Protein AF-A0A9D4L9Q3-F1 (afdb_monomer_lite)

Sequence (129 aa):
MHKGRPLVKPMVIVTTSGYYISVIGPYLANSKNNDASILHHIIKNNIEEIKNWVKENDIFVVDRGFRDATSLLEELGIHAQMPSFLPRGSKQIPTDLANSSRLVTKVCLLYLHNTPSDYTLKHEQHNVE

Secondary structure (DSSP, 8-state):
---SS--EEEEEEE-TTS-EEEEEEEEE-STTS-HHHHHHHHHHTTGGGGGGT--TT-EEE--GGGGGGHHHHHHTT-EEE-PPPPPTT-SS--HHHHHHHHHHHHH---------S------------

Foldseek 3Di:
DPPDFFWWWWWWDADLVGDTPDTDDGDGPDPCDFPQNVVCVCVVVCPVVVLVVDDAAAEDLDEPSNVVNQVVCVVSNYHYDYQDDAPPPDPDDPPVSNVSNVVSVVSPPRPGDRDGPPPPPPDDDDDDD

Organism: Dreissena polymorpha (NCBI:txid45954)

Radius of gyration: 18.13 Å; chains: 1; bounding box: 58×54×36 Å

pLDDT: mean 79.12, std 19.19, range [33.78, 94.94]

Structure (mmCIF, N/CA/C/O backbone):
data_AF-A0A9D4L9Q3-F1
#
_entry.id   AF-A0A9D4L9Q3-F1
#
loop_
_atom_site.group_PDB
_atom_site.id
_atom_site.type_symbol
_atom_site.label_atom_id
_atom_site.label_alt_id
_atom_site.label_comp_id
_atom_site.label_asym_id
_atom_site.label_entity_id
_atom_site.label_seq_id
_atom_site.pdbx_PDB_ins_code
_atom_site.Cartn_x
_atom_site.Cartn_y
_atom_site.Cartn_z
_atom_site.occupancy
_atom_site.B_iso_or_equiv
_atom_site.auth_seq_id
_atom_site.auth_comp_id
_atom_site.auth_asym_id
_atom_site.auth_atom_id
_atom_site.pdbx_PDB_model_num
ATOM 1 N N . MET A 1 1 ? 2.565 14.291 -24.866 1.00 45.44 1 MET A N 1
ATOM 2 C CA . MET A 1 1 ? 3.356 14.757 -23.704 1.00 45.44 1 MET A CA 1
ATOM 3 C C . MET A 1 1 ? 2.606 15.916 -23.050 1.00 45.44 1 MET A C 1
ATOM 5 O O . MET A 1 1 ? 2.636 17.013 -23.589 1.00 45.44 1 MET A O 1
ATOM 9 N N . HIS A 1 2 ? 1.885 15.683 -21.947 1.00 49.94 2 HIS A N 1
ATOM 10 C CA . HIS A 1 2 ? 1.258 16.751 -21.150 1.00 49.94 2 HIS A CA 1
ATOM 11 C C . HIS A 1 2 ? 2.344 17.505 -20.368 1.00 49.94 2 HIS A C 1
ATOM 13 O O . HIS A 1 2 ? 2.616 17.207 -19.210 1.00 49.94 2 HIS A O 1
ATOM 19 N N . LYS A 1 3 ? 3.032 18.439 -21.026 1.00 42.78 3 LYS A N 1
ATOM 20 C CA . LYS A 1 3 ? 4.014 19.317 -20.382 1.00 42.78 3 LYS A CA 1
ATOM 21 C C . LYS A 1 3 ? 3.268 20.558 -19.875 1.00 42.78 3 LYS A C 1
ATOM 23 O O . LYS A 1 3 ? 2.639 21.235 -20.679 1.00 42.78 3 LYS A O 1
ATOM 28 N N . GLY A 1 4 ? 3.317 20.834 -18.569 1.00 56.53 4 GLY A N 1
ATOM 29 C CA . GLY A 1 4 ? 2.813 22.091 -17.984 1.00 56.53 4 GLY A CA 1
ATOM 30 C C . GLY A 1 4 ? 1.603 21.999 -17.047 1.00 56.53 4 GLY A C 1
ATOM 31 O O . GLY A 1 4 ? 1.183 23.030 -16.537 1.00 56.53 4 GLY A O 1
ATOM 32 N N . ARG A 1 5 ? 1.055 20.808 -16.773 1.00 61.78 5 ARG A N 1
ATOM 33 C CA . ARG A 1 5 ? 0.017 20.619 -15.742 1.00 61.78 5 ARG A CA 1
ATOM 34 C C . ARG A 1 5 ? 0.574 19.769 -14.596 1.00 61.78 5 ARG A C 1
ATOM 36 O O . ARG A 1 5 ? 1.197 18.746 -14.895 1.00 61.78 5 ARG A O 1
ATOM 43 N N . PRO A 1 6 ? 0.383 20.149 -13.318 1.00 64.75 6 PRO A N 1
ATOM 44 C CA . PRO A 1 6 ? 0.691 19.264 -12.202 1.00 64.75 6 PRO A CA 1
ATOM 45 C C . PRO A 1 6 ? -0.129 17.980 -12.347 1.00 64.75 6 PRO A C 1
ATOM 47 O O . PRO A 1 6 ? -1.357 18.011 -12.337 1.00 64.75 6 PRO A O 1
ATOM 50 N N . LEU A 1 7 ? 0.551 16.852 -12.539 1.00 81.44 7 LEU A N 1
ATOM 51 C CA . LEU A 1 7 ? -0.100 15.549 -12.513 1.00 81.44 7 LEU A CA 1
ATOM 52 C C . LEU A 1 7 ? -0.499 15.244 -11.068 1.00 81.44 7 LEU A C 1
ATOM 54 O O . LEU A 1 7 ? 0.247 15.556 -10.138 1.00 81.44 7 LEU A O 1
ATOM 58 N N . VAL A 1 8 ? -1.671 14.646 -10.885 1.00 86.94 8 VAL A N 1
ATOM 59 C CA . VAL A 1 8 ? -2.179 14.232 -9.577 1.00 86.94 8 VAL A CA 1
ATOM 60 C C . VAL A 1 8 ? -2.390 12.725 -9.542 1.00 86.94 8 VAL A C 1
ATOM 62 O O . VAL A 1 8 ? -2.731 12.114 -10.552 1.00 86.94 8 VAL A O 1
ATOM 65 N N . LYS A 1 9 ? -2.175 12.134 -8.368 1.00 86.94 9 LYS A N 1
ATOM 66 C CA . LYS A 1 9 ? -2.345 10.714 -8.081 1.00 86.94 9 LYS A CA 1
ATOM 67 C C . LYS A 1 9 ? -3.449 10.542 -7.036 1.00 86.94 9 LYS A C 1
ATOM 69 O O . LYS A 1 9 ? -3.227 10.902 -5.876 1.00 86.94 9 LYS A O 1
ATOM 74 N N . PRO A 1 10 ? -4.625 10.025 -7.411 1.00 90.38 10 PRO A N 1
ATOM 75 C CA . PRO A 1 10 ? -5.532 9.427 -6.444 1.00 90.38 10 PRO A CA 1
ATOM 76 C C . PRO A 1 10 ? -5.014 8.036 -6.049 1.00 90.38 10 PRO A C 1
ATOM 78 O O . PRO A 1 10 ? -4.527 7.291 -6.898 1.00 90.38 10 PRO A O 1
ATOM 81 N N . MET A 1 11 ? -5.131 7.685 -4.772 1.00 90.56 11 MET A N 1
ATOM 82 C CA . MET A 1 11 ? -4.884 6.334 -4.271 1.00 90.56 11 MET A CA 1
ATOM 83 C C . MET A 1 11 ? -6.214 5.646 -4.038 1.00 90.56 11 MET A C 1
ATOM 85 O O . MET A 1 11 ? -7.013 6.100 -3.228 1.00 90.56 11 MET A O 1
ATOM 89 N N . VAL A 1 12 ? -6.459 4.563 -4.764 1.00 90.62 12 VAL A N 1
ATOM 90 C CA . VAL A 1 12 ? -7.747 3.873 -4.747 1.00 90.62 12 VAL A CA 1
ATOM 91 C C . VAL A 1 12 ? -7.620 2.587 -3.942 1.00 90.62 12 VAL A C 1
ATOM 93 O O . VAL A 1 12 ? -6.817 1.724 -4.278 1.00 90.62 12 VAL A O 1
ATOM 96 N N . ILE A 1 13 ? -8.425 2.439 -2.898 1.00 88.88 13 ILE A N 1
ATOM 97 C CA . ILE A 1 13 ? -8.495 1.215 -2.102 1.00 88.88 13 ILE A CA 1
ATOM 98 C C . ILE A 1 13 ? -9.704 0.417 -2.577 1.00 88.88 13 ILE A C 1
ATOM 100 O O . ILE A 1 13 ? -10.826 0.928 -2.625 1.00 88.88 13 ILE A O 1
ATOM 104 N N . VAL A 1 14 ? -9.467 -0.840 -2.934 1.00 87.56 14 VAL A N 1
ATOM 105 C CA . VAL A 1 14 ? -10.466 -1.747 -3.504 1.00 87.56 14 VAL A CA 1
ATOM 106 C C . VAL A 1 14 ? -10.426 -3.095 -2.801 1.00 87.56 14 VAL A C 1
ATOM 108 O O . VAL A 1 14 ? -9.367 -3.550 -2.369 1.00 87.56 14 VAL A O 1
ATOM 111 N N . THR A 1 15 ? -11.575 -3.757 -2.704 1.00 86.12 15 THR A N 1
ATOM 112 C CA . THR A 1 15 ? -11.644 -5.147 -2.247 1.00 86.12 15 THR A CA 1
ATOM 113 C C . THR A 1 15 ? -11.223 -6.109 -3.358 1.00 86.12 15 THR A C 1
ATOM 115 O O . THR A 1 15 ? -11.294 -5.799 -4.548 1.00 86.12 15 THR A O 1
ATOM 118 N N . THR A 1 16 ? -10.878 -7.342 -2.986 1.00 83.19 16 THR A N 1
ATOM 119 C CA . THR A 1 16 ? -10.611 -8.436 -3.940 1.00 83.19 16 THR A CA 1
ATOM 120 C C . THR A 1 16 ? -11.841 -8.847 -4.756 1.00 83.19 16 THR A C 1
ATOM 122 O O . THR A 1 16 ? -11.701 -9.489 -5.794 1.00 83.19 16 THR A O 1
ATOM 125 N N . SER A 1 17 ? -13.042 -8.457 -4.318 1.00 83.94 17 SER A N 1
ATOM 126 C CA . SER A 1 17 ? -14.297 -8.615 -5.058 1.00 83.94 17 SER A CA 1
ATOM 127 C C . SER A 1 17 ? -14.595 -7.459 -6.023 1.00 83.94 17 SER A C 1
ATOM 129 O O . SER A 1 17 ? -15.615 -7.498 -6.706 1.00 83.94 17 SER A O 1
ATOM 131 N N . GLY A 1 18 ? -13.715 -6.454 -6.107 1.00 81.31 18 GLY A N 1
ATOM 132 C CA . GLY A 1 18 ? -13.823 -5.345 -7.056 1.00 81.31 18 GLY A CA 1
ATOM 133 C C . GLY A 1 18 ? -14.673 -4.164 -6.583 1.00 81.31 18 GLY A C 1
ATOM 134 O O . GLY A 1 18 ? -15.020 -3.315 -7.400 1.00 81.31 18 GLY A O 1
ATOM 135 N N . TYR A 1 19 ? -15.007 -4.081 -5.291 1.00 84.81 19 TYR A N 1
ATOM 136 C CA . TYR A 1 19 ? -15.702 -2.916 -4.737 1.00 84.81 19 TYR A CA 1
ATOM 137 C C . TYR A 1 19 ? -14.704 -1.831 -4.343 1.00 84.81 19 TYR A C 1
ATOM 139 O O . TYR A 1 19 ? -13.692 -2.108 -3.700 1.00 84.81 19 TYR A O 1
ATOM 147 N N . TYR A 1 20 ? -15.018 -0.586 -4.695 1.00 87.62 20 TYR A N 1
ATOM 148 C CA . TYR A 1 20 ? -14.277 0.583 -4.236 1.00 87.62 20 TYR A CA 1
ATOM 149 C C . TYR A 1 20 ? -14.609 0.854 -2.769 1.00 87.62 20 TYR A C 1
ATOM 151 O O . TYR A 1 20 ? -15.776 1.029 -2.425 1.00 87.62 20 TYR A O 1
ATOM 159 N N . ILE A 1 21 ? -13.586 0.884 -1.919 1.00 87.75 21 ILE A N 1
ATOM 160 C CA . ILE A 1 21 ? -13.724 1.232 -0.502 1.00 87.75 21 ILE A CA 1
ATOM 161 C C . ILE A 1 21 ? -13.512 2.732 -0.325 1.00 87.75 21 ILE A C 1
ATOM 163 O O . ILE A 1 21 ? -14.314 3.400 0.317 1.00 87.75 21 ILE A O 1
ATOM 167 N N . SER A 1 22 ? -12.427 3.259 -0.897 1.00 89.88 22 SER A N 1
ATOM 168 C CA . SER A 1 22 ? -12.032 4.653 -0.712 1.00 89.88 22 SER A CA 1
ATOM 169 C C . SER A 1 22 ? -11.139 5.151 -1.849 1.00 89.88 22 SER A C 1
ATOM 171 O O . SER A 1 22 ? -10.479 4.370 -2.543 1.00 89.88 22 SER A O 1
ATOM 173 N N . VAL A 1 23 ? -11.125 6.472 -2.034 1.00 91.50 23 VAL A N 1
ATOM 174 C CA . VAL A 1 23 ? -10.207 7.191 -2.915 1.00 91.50 23 VAL A CA 1
ATOM 175 C C . VAL A 1 23 ? -9.536 8.300 -2.109 1.00 91.50 23 VAL A C 1
ATOM 177 O O . VAL A 1 23 ? -10.145 9.327 -1.826 1.00 91.50 23 VAL A O 1
ATOM 180 N N . ILE A 1 24 ? -8.259 8.115 -1.787 1.00 91.12 24 ILE A N 1
ATOM 181 C CA . ILE A 1 24 ? -7.473 9.026 -0.955 1.00 91.12 24 ILE A CA 1
ATOM 182 C C . ILE A 1 24 ? -6.591 9.915 -1.838 1.00 91.12 24 ILE A C 1
ATOM 184 O O . ILE A 1 24 ? -5.865 9.437 -2.712 1.00 91.12 24 ILE A O 1
ATOM 188 N N . GLY A 1 25 ? -6.595 11.223 -1.583 1.00 88.50 25 GLY A N 1
ATOM 189 C CA . GLY A 1 25 ? -5.795 12.211 -2.311 1.00 88.50 25 GLY A CA 1
ATOM 190 C C . GLY A 1 25 ? -6.609 13.462 -2.661 1.00 88.50 25 GLY A C 1
ATOM 191 O O . GLY A 1 25 ? -7.598 13.736 -1.986 1.00 88.50 25 GLY A O 1
ATOM 192 N N . PRO A 1 26 ? -6.224 14.228 -3.703 1.00 89.88 26 PRO A N 1
ATOM 193 C CA . PRO A 1 26 ? -5.147 13.966 -4.666 1.00 89.88 26 PRO A CA 1
ATOM 194 C C . PRO A 1 26 ? -3.739 14.299 -4.144 1.00 89.88 26 PRO A C 1
ATOM 196 O O . PRO A 1 26 ? -3.515 15.339 -3.530 1.00 89.88 26 PRO A O 1
ATOM 199 N N . TYR A 1 27 ? -2.755 13.463 -4.484 1.00 90.00 27 TYR A N 1
ATOM 200 C CA . TYR A 1 27 ? -1.335 13.750 -4.252 1.00 90.00 27 TYR A CA 1
ATOM 201 C C . TYR A 1 27 ? -0.688 14.329 -5.510 1.00 90.00 27 TYR A C 1
ATOM 203 O O . TYR A 1 27 ? -0.891 13.815 -6.605 1.00 90.00 27 TYR A O 1
ATOM 211 N N . LEU A 1 28 ? 0.146 15.361 -5.383 1.00 89.38 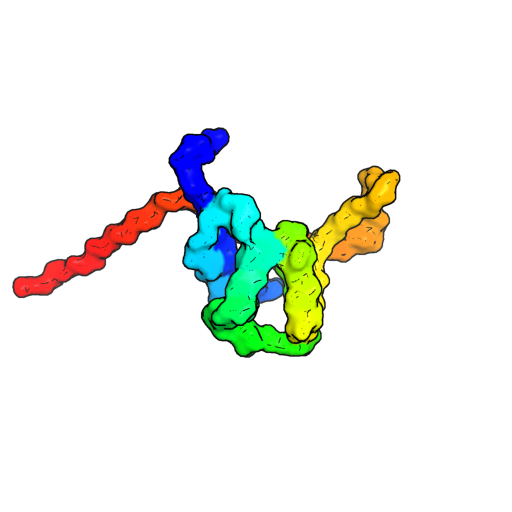28 LEU A N 1
ATOM 212 C CA . LEU A 1 28 ? 0.937 15.852 -6.519 1.00 89.38 28 LEU A CA 1
ATOM 213 C C . LEU A 1 28 ? 1.926 14.775 -6.976 1.00 89.38 28 LEU A C 1
ATOM 215 O O . LEU A 1 28 ? 2.691 14.282 -6.156 1.00 89.38 28 LEU A O 1
ATOM 219 N N . ALA A 1 29 ? 1.973 14.455 -8.266 1.00 85.56 29 ALA A N 1
ATOM 220 C CA . ALA A 1 29 ? 2.891 13.477 -8.842 1.00 85.56 29 ALA A CA 1
ATOM 221 C C . ALA A 1 29 ? 4.303 14.071 -8.998 1.00 85.56 29 ALA A C 1
ATOM 223 O O . ALA A 1 29 ? 4.732 14.461 -10.083 1.00 85.56 29 ALA A O 1
ATOM 224 N N . ASN A 1 30 ? 5.025 14.164 -7.885 1.00 85.88 30 ASN A N 1
ATOM 225 C CA . ASN A 1 30 ? 6.410 14.621 -7.829 1.00 85.88 30 ASN A CA 1
ATOM 226 C C . ASN A 1 30 ? 7.297 13.584 -7.115 1.00 85.88 30 ASN A C 1
ATOM 228 O O . ASN A 1 30 ? 6.807 12.573 -6.615 1.00 85.88 30 ASN A O 1
ATOM 232 N N . SER A 1 31 ? 8.608 13.828 -7.058 1.00 83.38 31 SER A N 1
ATOM 233 C CA . SER A 1 31 ? 9.571 12.897 -6.449 1.00 83.38 31 SER A CA 1
ATOM 234 C C . SER A 1 31 ? 9.362 12.660 -4.947 1.00 83.38 31 SER A C 1
ATOM 236 O O . SER A 1 31 ? 9.760 11.610 -4.450 1.00 83.38 31 SER A O 1
ATOM 238 N N . LYS A 1 32 ? 8.729 13.599 -4.227 1.00 86.56 32 LYS A N 1
ATOM 239 C CA . LYS A 1 32 ? 8.406 13.455 -2.795 1.00 86.56 32 LYS A CA 1
ATOM 240 C C . LYS A 1 32 ? 7.191 12.550 -2.561 1.00 86.56 32 LYS A C 1
ATOM 242 O O . LYS A 1 32 ? 7.099 11.914 -1.518 1.00 86.56 32 LYS A O 1
ATOM 247 N N . ASN A 1 33 ? 6.298 12.471 -3.542 1.00 89.38 33 ASN A N 1
ATOM 248 C CA . ASN A 1 33 ? 5.035 11.734 -3.514 1.00 89.38 33 ASN A CA 1
ATOM 249 C C . ASN A 1 33 ? 5.097 10.533 -4.477 1.00 89.38 33 ASN A C 1
ATOM 251 O O . ASN A 1 33 ? 4.321 10.402 -5.438 1.00 89.38 33 ASN A O 1
ATOM 255 N N . ASN A 1 34 ? 6.085 9.670 -4.250 1.00 91.25 34 ASN A N 1
ATOM 256 C CA . ASN A 1 34 ? 6.094 8.349 -4.862 1.00 91.25 34 ASN A CA 1
ATOM 257 C C . ASN A 1 34 ? 5.087 7.437 -4.139 1.00 91.25 34 ASN A C 1
ATOM 259 O O . ASN A 1 34 ? 4.521 7.804 -3.111 1.00 91.25 34 ASN A O 1
ATOM 263 N N . ASP A 1 35 ? 4.809 6.272 -4.708 1.00 91.31 35 ASP A N 1
ATOM 264 C CA . ASP A 1 35 ? 3.685 5.457 -4.244 1.00 91.31 35 ASP A CA 1
ATOM 265 C C . ASP A 1 35 ? 3.948 4.908 -2.827 1.00 91.31 35 ASP A C 1
ATOM 267 O O . ASP A 1 35 ? 3.076 4.983 -1.961 1.00 91.31 35 ASP A O 1
ATOM 271 N N . ALA A 1 36 ? 5.189 4.498 -2.539 1.00 93.19 36 ALA A N 1
ATOM 272 C CA . ALA A 1 36 ? 5.619 4.109 -1.198 1.00 93.19 36 ALA A CA 1
ATOM 273 C C . ALA A 1 36 ? 5.481 5.254 -0.176 1.00 93.19 36 ALA A C 1
ATOM 275 O O . ALA A 1 36 ? 4.901 5.055 0.891 1.00 93.19 36 ALA A O 1
ATOM 276 N N . SER A 1 37 ? 5.952 6.466 -0.489 1.00 94.31 37 SER A N 1
ATOM 277 C CA . SER A 1 37 ? 5.877 7.604 0.440 1.00 94.31 37 SER A CA 1
ATOM 278 C C . SER A 1 37 ? 4.438 8.041 0.714 1.00 94.31 37 SER A C 1
ATOM 280 O O . SER A 1 37 ? 4.113 8.426 1.839 1.00 94.31 37 SER A O 1
ATOM 282 N N . ILE A 1 38 ? 3.557 7.916 -0.281 1.00 94.38 38 ILE A N 1
ATOM 283 C CA . ILE A 1 38 ? 2.124 8.147 -0.110 1.00 94.38 38 ILE A CA 1
ATOM 284 C C . ILE A 1 38 ? 1.502 7.075 0.794 1.00 94.38 38 ILE A C 1
ATOM 286 O O . ILE A 1 38 ? 0.767 7.427 1.716 1.00 94.38 38 ILE A O 1
ATOM 290 N N . LEU A 1 39 ? 1.817 5.788 0.602 1.00 93.44 39 LEU A N 1
ATOM 291 C CA . LEU A 1 39 ? 1.313 4.725 1.481 1.00 93.44 39 LEU A CA 1
ATOM 292 C C . LEU A 1 39 ? 1.784 4.919 2.928 1.00 93.44 39 LEU A C 1
ATOM 294 O O . LEU A 1 39 ? 0.977 4.831 3.853 1.00 93.44 39 LEU A O 1
ATOM 298 N N . HIS A 1 40 ? 3.055 5.281 3.125 1.00 94.62 40 HIS A N 1
ATOM 299 C CA . HIS A 1 40 ? 3.581 5.660 4.438 1.00 94.62 40 HIS A CA 1
ATOM 300 C C . HIS A 1 40 ? 2.777 6.796 5.068 1.00 94.62 40 HIS A C 1
ATOM 302 O O . HIS A 1 40 ? 2.420 6.714 6.241 1.00 94.62 40 HIS A O 1
ATOM 308 N N . HIS A 1 41 ? 2.480 7.849 4.306 1.00 94.88 41 HIS A N 1
ATOM 309 C CA . HIS A 1 41 ? 1.677 8.970 4.782 1.00 94.88 41 HIS A CA 1
ATOM 310 C C . HIS A 1 41 ? 0.262 8.534 5.198 1.00 94.88 41 HIS A C 1
ATOM 312 O O . HIS A 1 41 ? -0.191 8.916 6.278 1.00 94.88 41 HIS A O 1
ATOM 318 N N . ILE A 1 42 ? -0.410 7.719 4.379 1.00 93.88 42 ILE A N 1
ATOM 319 C CA . ILE A 1 42 ? -1.768 7.217 4.638 1.00 93.88 42 ILE A CA 1
ATOM 320 C C . ILE A 1 42 ? -1.805 6.407 5.935 1.00 93.88 42 ILE A C 1
ATOM 322 O O . ILE A 1 42 ? -2.575 6.710 6.846 1.00 93.88 42 ILE A O 1
ATOM 326 N N . ILE A 1 43 ? -0.925 5.414 6.044 1.00 92.56 43 ILE A N 1
ATOM 327 C CA . ILE A 1 43 ? -0.884 4.493 7.176 1.00 92.56 43 ILE A CA 1
ATOM 328 C C . ILE A 1 43 ? -0.422 5.200 8.452 1.00 92.56 43 ILE A C 1
ATOM 330 O O . ILE A 1 43 ? -1.053 5.066 9.500 1.00 92.56 43 ILE A O 1
ATOM 334 N N . LYS A 1 44 ? 0.664 5.981 8.399 1.00 93.56 44 LYS A N 1
ATOM 335 C CA . LYS A 1 44 ? 1.236 6.623 9.592 1.00 93.56 44 LYS A CA 1
ATOM 336 C C . LYS A 1 44 ? 0.261 7.605 10.232 1.00 93.56 44 LYS A C 1
ATOM 338 O O . LYS A 1 44 ? 0.128 7.599 11.454 1.00 93.56 44 LYS A O 1
ATOM 343 N N . ASN A 1 45 ? -0.430 8.398 9.415 1.00 94.94 45 ASN A N 1
ATOM 344 C CA . ASN A 1 45 ? -1.408 9.376 9.891 1.00 94.94 45 ASN A CA 1
ATOM 345 C C . ASN A 1 45 ? -2.807 8.783 10.094 1.00 94.94 45 ASN A C 1
ATOM 347 O O . ASN A 1 45 ? -3.717 9.525 10.448 1.00 94.94 45 ASN A O 1
ATOM 351 N N . ASN A 1 46 ? -2.978 7.471 9.889 1.00 93.88 46 ASN A N 1
ATOM 352 C CA . ASN A 1 46 ? -4.264 6.785 9.994 1.00 93.88 46 ASN A CA 1
ATOM 353 C C . ASN A 1 46 ? -5.374 7.494 9.195 1.00 93.88 46 ASN A C 1
ATOM 355 O O . ASN A 1 46 ? -6.467 7.731 9.708 1.00 93.88 46 ASN A O 1
ATOM 359 N N . ILE A 1 47 ? -5.061 7.891 7.957 1.00 93.88 47 ILE A N 1
ATOM 360 C CA . ILE A 1 47 ? -6.004 8.602 7.087 1.00 93.88 47 ILE A CA 1
ATOM 361 C C . ILE A 1 47 ? -7.243 7.729 6.880 1.00 93.88 47 ILE A C 1
ATOM 363 O O . ILE A 1 47 ? -7.110 6.534 6.624 1.00 93.88 47 ILE A O 1
ATOM 367 N N . GLU A 1 48 ? -8.427 8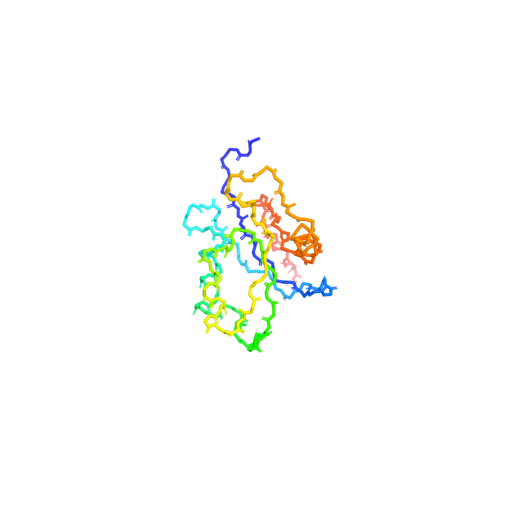.330 7.030 1.00 92.00 48 GLU A N 1
ATOM 368 C CA . GLU A 1 48 ? -9.730 7.640 6.988 1.00 92.00 48 GLU A CA 1
ATOM 369 C C . GLU A 1 48 ? -9.839 6.442 7.940 1.00 92.00 48 GLU A C 1
ATOM 371 O O . GLU A 1 48 ? -10.609 5.516 7.710 1.00 92.00 48 GLU A O 1
ATOM 376 N N . GLU A 1 49 ? -9.065 6.455 9.025 1.00 92.81 49 GLU A N 1
ATOM 377 C CA . GLU A 1 49 ? -9.041 5.369 10.000 1.00 92.81 49 GLU A CA 1
ATOM 378 C C . GLU A 1 49 ? -8.666 4.007 9.394 1.00 92.81 49 GLU A C 1
ATOM 380 O O . GLU A 1 49 ? -9.092 2.966 9.888 1.00 92.81 49 GLU A O 1
ATOM 385 N N . ILE A 1 50 ? -7.832 3.993 8.349 1.00 89.06 50 ILE A N 1
ATOM 386 C CA . ILE A 1 50 ? -7.439 2.775 7.623 1.00 89.06 50 ILE A CA 1
ATOM 387 C C . ILE A 1 50 ? -6.909 1.649 8.528 1.00 89.06 50 ILE A C 1
ATOM 389 O O . ILE A 1 50 ? -7.089 0.473 8.218 1.00 89.06 50 ILE A O 1
ATOM 393 N N . LYS A 1 51 ? -6.300 1.975 9.678 1.00 88.56 51 LYS A N 1
ATOM 394 C CA . LYS A 1 51 ? -5.842 0.970 10.653 1.00 88.56 51 LYS A CA 1
ATOM 395 C C . LYS A 1 51 ? -6.992 0.174 11.277 1.00 88.56 51 LYS A C 1
ATOM 397 O O . LYS A 1 51 ? -6.762 -0.941 11.721 1.00 88.56 51 LYS A O 1
ATOM 402 N N . ASN A 1 52 ? -8.208 0.719 11.294 1.00 89.75 52 ASN A N 1
ATOM 403 C CA . ASN A 1 52 ? -9.409 0.029 11.768 1.00 89.75 52 ASN A CA 1
ATOM 404 C C . ASN A 1 52 ? -9.967 -0.944 10.716 1.00 89.75 52 ASN A C 1
ATOM 406 O O . ASN A 1 52 ? -10.770 -1.813 11.054 1.00 89.75 52 ASN A O 1
ATOM 410 N N . TRP A 1 53 ? -9.583 -0.792 9.443 1.00 84.50 53 TRP A N 1
ATOM 411 C CA . TRP A 1 53 ? -10.061 -1.639 8.342 1.00 84.50 53 TRP A CA 1
ATOM 412 C C . TRP A 1 53 ? -9.229 -2.908 8.182 1.00 84.50 53 TRP A C 1
ATOM 414 O O . TRP A 1 53 ? -9.715 -3.886 7.619 1.00 84.50 53 TRP A O 1
ATOM 424 N N . VAL A 1 54 ? -7.986 -2.876 8.662 1.00 83.94 54 VAL A N 1
ATOM 425 C CA . VAL A 1 54 ? -6.999 -3.945 8.505 1.00 83.94 54 VAL A CA 1
ATOM 426 C C . VAL A 1 54 ? -6.861 -4.761 9.781 1.00 83.94 54 VAL A C 1
ATOM 428 O O . VAL A 1 54 ? -6.967 -4.246 10.895 1.00 83.94 54 VAL A O 1
ATOM 431 N N . LYS A 1 55 ? -6.602 -6.051 9.613 1.00 85.12 55 LYS A N 1
ATOM 432 C CA . LYS A 1 55 ? -6.319 -6.999 10.686 1.00 85.12 55 LYS A CA 1
ATOM 433 C C . LYS A 1 55 ? -4.988 -7.692 10.437 1.00 85.12 55 LYS A C 1
ATOM 435 O O . LYS A 1 55 ? -4.501 -7.778 9.311 1.00 85.12 55 LYS A O 1
ATOM 440 N N . GLU A 1 56 ? -4.417 -8.217 11.513 1.00 88.31 56 GLU A N 1
ATOM 441 C CA . GLU A 1 56 ? -3.248 -9.084 11.421 1.00 88.31 56 GLU A CA 1
ATOM 442 C C . GLU A 1 56 ? -3.551 -10.274 10.496 1.00 88.31 56 GLU A C 1
ATOM 444 O O . GLU A 1 56 ? -4.604 -10.907 10.598 1.00 88.31 56 GLU A O 1
ATOM 449 N N . ASN A 1 57 ? -2.604 -10.584 9.614 1.00 88.62 57 ASN A N 1
ATOM 450 C CA . ASN A 1 57 ? -2.674 -11.564 8.531 1.00 88.62 57 ASN A CA 1
ATOM 451 C C . ASN A 1 57 ? -3.533 -11.189 7.315 1.00 88.62 57 ASN A C 1
ATOM 453 O O . ASN A 1 57 ? -3.694 -12.026 6.421 1.00 88.62 57 ASN A O 1
ATOM 457 N N . ASP A 1 58 ? -4.027 -9.953 7.215 1.00 89.44 58 ASP A N 1
ATOM 458 C CA . ASP A 1 58 ? -4.632 -9.482 5.968 1.00 89.44 58 ASP A CA 1
ATOM 459 C C . ASP A 1 58 ? -3.608 -9.436 4.828 1.00 89.44 58 ASP A C 1
ATOM 461 O O . ASP A 1 58 ? -2.405 -9.265 5.035 1.00 89.44 58 ASP A O 1
ATOM 465 N N . ILE A 1 59 ? -4.100 -9.579 3.595 1.00 90.12 59 ILE A N 1
ATOM 466 C CA . ILE A 1 59 ? -3.273 -9.558 2.387 1.00 90.12 59 ILE A CA 1
ATOM 467 C C . ILE A 1 59 ? -3.504 -8.252 1.642 1.00 90.12 59 ILE A C 1
ATOM 469 O O . ILE A 1 59 ? -4.612 -7.973 1.182 1.00 90.12 59 ILE A O 1
ATOM 473 N N . PHE A 1 60 ? -2.436 -7.482 1.455 1.00 91.06 60 PHE A N 1
ATOM 474 C CA . PHE A 1 60 ? -2.455 -6.284 0.623 1.00 91.06 60 PHE A CA 1
ATOM 475 C C . PHE A 1 60 ? -1.842 -6.588 -0.736 1.00 91.06 60 PHE A C 1
ATOM 477 O O . PHE A 1 60 ? -0.657 -6.893 -0.844 1.00 91.06 60 PHE A O 1
ATOM 484 N N . VAL A 1 61 ? -2.651 -6.473 -1.788 1.00 90.56 61 VAL A N 1
ATOM 485 C CA . VAL A 1 61 ? -2.181 -6.593 -3.168 1.00 90.56 61 VAL A CA 1
ATOM 486 C C . VAL A 1 61 ? -1.816 -5.208 -3.691 1.00 90.56 61 VAL A C 1
ATOM 488 O O . VAL A 1 61 ? -2.694 -4.392 -3.964 1.00 90.56 61 VAL A O 1
ATOM 491 N N . VAL A 1 62 ? -0.520 -4.945 -3.839 1.00 89.81 62 VAL A N 1
ATOM 492 C CA . VAL A 1 62 ? 0.013 -3.627 -4.200 1.00 89.81 62 VAL A CA 1
ATOM 493 C C . VAL A 1 62 ? 0.809 -3.665 -5.500 1.00 89.81 62 VAL A C 1
ATOM 495 O O . VAL A 1 62 ? 1.402 -4.677 -5.881 1.00 89.81 62 VAL A O 1
ATOM 498 N N . ASP A 1 63 ? 0.858 -2.522 -6.177 1.00 87.44 63 ASP A N 1
ATOM 499 C CA . ASP A 1 63 ? 1.725 -2.336 -7.333 1.00 87.44 63 ASP A CA 1
ATOM 500 C C . ASP A 1 63 ? 3.211 -2.320 -6.954 1.00 87.44 63 ASP A C 1
ATOM 502 O O . ASP A 1 63 ? 3.616 -2.048 -5.823 1.00 87.44 63 ASP A O 1
ATOM 506 N N . ARG A 1 64 ? 4.070 -2.521 -7.957 1.00 87.88 64 ARG A N 1
ATOM 507 C CA . ARG A 1 64 ? 5.535 -2.521 -7.781 1.00 87.88 64 ARG A CA 1
ATOM 508 C C . ARG A 1 64 ? 6.101 -1.200 -7.243 1.00 87.88 64 ARG A C 1
ATOM 510 O O . ARG A 1 64 ? 7.191 -1.213 -6.679 1.00 87.88 64 ARG A O 1
ATOM 517 N N . GLY A 1 65 ? 5.394 -0.082 -7.426 1.00 88.88 65 GLY A N 1
ATOM 518 C CA . GLY A 1 65 ? 5.791 1.235 -6.910 1.00 88.88 65 GLY A CA 1
ATOM 519 C C . GLY A 1 65 ? 5.762 1.339 -5.380 1.00 88.88 65 GLY A C 1
ATOM 520 O O . GLY A 1 65 ? 6.406 2.220 -4.818 1.00 88.88 65 GLY A O 1
ATOM 521 N N . PHE A 1 66 ? 5.076 0.411 -4.705 1.00 91.19 66 PHE A N 1
ATOM 522 C CA . PHE A 1 66 ? 4.963 0.354 -3.246 1.00 91.19 66 PHE A CA 1
ATOM 523 C C . PHE A 1 66 ? 6.031 -0.519 -2.582 1.00 91.19 66 PHE A C 1
ATOM 525 O O . PHE A 1 66 ? 5.977 -0.720 -1.372 1.00 91.19 66 PHE A O 1
ATOM 532 N N . ARG A 1 67 ? 7.001 -1.040 -3.346 1.00 91.75 67 ARG A N 1
ATOM 533 C CA . ARG A 1 67 ? 8.048 -1.934 -2.827 1.00 91.75 67 ARG A CA 1
ATOM 534 C C . ARG A 1 67 ? 8.703 -1.397 -1.556 1.00 91.75 67 ARG A C 1
ATOM 536 O O . ARG A 1 67 ? 8.847 -2.139 -0.597 1.00 91.75 67 ARG A O 1
ATOM 543 N N . ASP A 1 68 ? 9.066 -0.121 -1.544 1.00 93.81 68 ASP A N 1
ATOM 544 C CA . ASP A 1 68 ? 9.803 0.462 -0.420 1.00 93.81 68 ASP A CA 1
ATOM 545 C C . ASP A 1 68 ? 8.922 0.689 0.827 1.00 93.81 68 ASP A C 1
ATOM 547 O O . ASP A 1 68 ? 9.427 1.111 1.860 1.00 93.81 68 ASP A O 1
ATOM 551 N N . ALA A 1 69 ? 7.620 0.391 0.747 1.00 93.12 69 ALA A N 1
ATOM 552 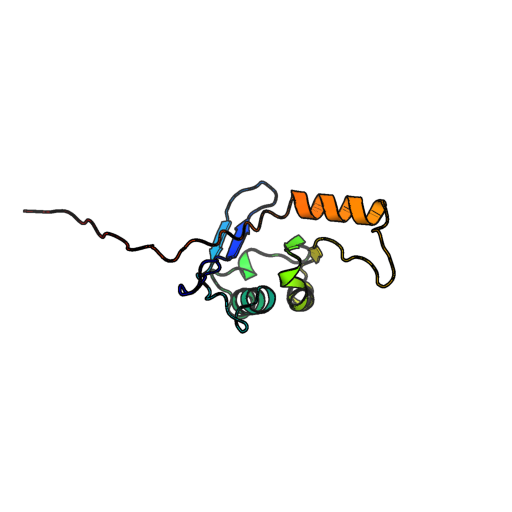C CA . ALA A 1 69 ? 6.668 0.461 1.851 1.00 93.12 69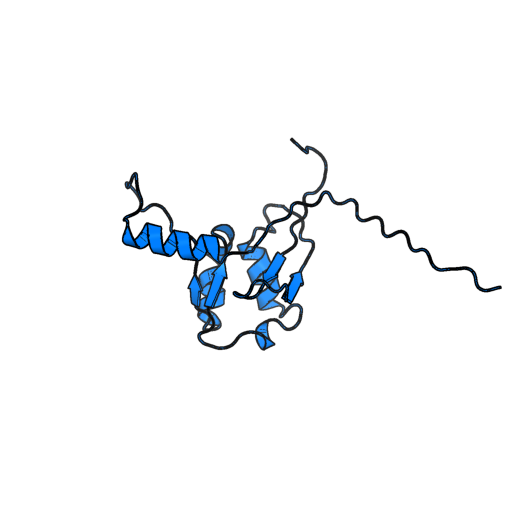 ALA A CA 1
ATOM 553 C C . ALA A 1 69 ? 6.193 -0.922 2.337 1.00 93.12 69 ALA A C 1
ATOM 555 O O . ALA A 1 69 ? 5.326 -0.985 3.206 1.00 93.12 69 ALA A O 1
ATOM 556 N N . THR A 1 70 ? 6.724 -2.041 1.823 1.00 93.00 70 THR A N 1
ATOM 557 C CA . THR A 1 70 ? 6.287 -3.371 2.292 1.00 93.00 70 THR A CA 1
ATOM 558 C C . THR A 1 70 ? 6.641 -3.632 3.742 1.00 93.00 70 THR A C 1
ATOM 560 O O . THR A 1 70 ? 5.815 -4.180 4.458 1.00 93.00 70 THR A O 1
ATOM 563 N N . SER A 1 71 ? 7.812 -3.187 4.202 1.00 94.25 71 SER A N 1
ATOM 564 C CA . SER A 1 71 ? 8.212 -3.362 5.602 1.00 94.25 71 SER A CA 1
ATOM 565 C C . SER A 1 71 ? 7.241 -2.677 6.567 1.00 94.25 71 SER A C 1
ATOM 567 O O . SER A 1 71 ? 6.936 -3.228 7.614 1.00 94.25 71 SER A O 1
ATOM 569 N N . LEU A 1 72 ? 6.665 -1.530 6.181 1.00 94.06 72 LEU A N 1
ATOM 570 C CA . LEU A 1 72 ? 5.609 -0.876 6.963 1.00 94.06 72 LEU A CA 1
ATOM 571 C C . LEU A 1 72 ? 4.350 -1.745 7.079 1.00 94.06 72 LEU A C 1
ATOM 573 O O . LEU A 1 72 ? 3.700 -1.751 8.119 1.00 94.06 72 LEU A O 1
ATOM 577 N N . LEU A 1 73 ? 3.969 -2.430 5.999 1.00 92.19 73 LEU A N 1
ATOM 578 C CA . LEU A 1 73 ? 2.811 -3.324 6.005 1.00 92.19 73 LEU A CA 1
ATOM 579 C C . LEU A 1 73 ? 3.089 -4.555 6.875 1.00 92.19 73 LEU A C 1
ATOM 581 O O . LEU A 1 73 ? 2.254 -4.919 7.698 1.00 92.19 73 LEU A O 1
ATOM 585 N N . GLU A 1 74 ? 4.283 -5.132 6.765 1.00 93.62 74 GLU A N 1
ATOM 586 C CA . GLU A 1 74 ? 4.721 -6.270 7.581 1.00 93.62 74 GLU A CA 1
ATOM 587 C C . GLU A 1 74 ? 4.753 -5.923 9.080 1.00 93.62 74 GLU A C 1
ATOM 589 O O . GLU A 1 74 ? 4.309 -6.724 9.899 1.00 93.62 74 GLU A O 1
ATOM 594 N N . GLU A 1 75 ? 5.184 -4.710 9.448 1.00 92.38 75 GLU A N 1
ATOM 595 C CA . GLU A 1 75 ? 5.133 -4.197 10.829 1.00 92.38 75 GLU A CA 1
ATOM 596 C C . GLU A 1 75 ? 3.703 -4.114 11.393 1.00 92.38 75 GLU A C 1
ATOM 598 O O . GLU A 1 75 ? 3.509 -4.195 12.605 1.00 92.38 75 GLU A O 1
ATOM 603 N N . LEU A 1 76 ? 2.695 -3.972 10.528 1.00 88.12 76 LEU A N 1
ATOM 604 C CA . LEU A 1 76 ? 1.276 -4.007 10.895 1.00 88.12 76 LEU A CA 1
ATOM 605 C C . LEU A 1 76 ? 0.678 -5.420 10.858 1.00 88.12 76 LEU A C 1
ATOM 607 O O . LEU A 1 76 ? -0.527 -5.579 11.049 1.00 88.12 76 LEU A O 1
ATOM 611 N N . GLY A 1 77 ? 1.498 -6.440 10.593 1.00 90.38 77 GLY A N 1
ATOM 612 C CA . GLY A 1 77 ? 1.052 -7.819 10.421 1.00 90.38 77 GLY A CA 1
ATOM 613 C C . GLY A 1 77 ? 0.344 -8.074 9.089 1.00 90.38 77 GLY A C 1
ATOM 614 O O . GLY A 1 77 ? -0.368 -9.067 8.966 1.00 90.38 77 GLY A O 1
ATOM 615 N N . ILE A 1 78 ? 0.502 -7.190 8.100 1.00 91.44 78 ILE A N 1
ATOM 616 C CA . ILE A 1 78 ? -0.126 -7.297 6.779 1.00 91.44 78 ILE A CA 1
ATOM 617 C C . ILE A 1 78 ? 0.852 -7.950 5.799 1.00 91.44 78 ILE A C 1
ATOM 619 O O . ILE A 1 78 ? 1.989 -7.508 5.628 1.00 91.44 78 ILE A O 1
ATOM 623 N N . HIS A 1 79 ? 0.379 -8.964 5.077 1.00 91.75 79 HIS A N 1
ATOM 624 C CA . HIS A 1 79 ? 1.144 -9.655 4.042 1.00 91.75 79 HIS A CA 1
ATOM 625 C C . HIS A 1 79 ? 1.044 -8.904 2.714 1.00 91.75 79 HIS A C 1
ATOM 627 O O . HIS A 1 79 ? 0.016 -8.939 2.033 1.00 91.75 79 HIS A O 1
ATOM 633 N N . ALA A 1 80 ? 2.124 -8.239 2.309 1.00 91.19 80 ALA A N 1
ATOM 634 C CA . ALA A 1 80 ? 2.178 -7.540 1.030 1.00 91.19 80 ALA A CA 1
ATOM 635 C C . ALA A 1 80 ? 2.462 -8.508 -0.135 1.00 91.19 80 ALA A C 1
ATOM 637 O O . ALA A 1 80 ? 3.461 -9.225 -0.147 1.00 91.19 80 ALA A O 1
ATOM 638 N N . GLN A 1 81 ? 1.608 -8.492 -1.157 1.00 91.00 81 GLN A N 1
ATOM 639 C CA . GLN A 1 81 ? 1.775 -9.225 -2.412 1.00 91.00 81 GLN A CA 1
ATOM 640 C C . GLN A 1 81 ? 1.929 -8.234 -3.563 1.00 91.00 81 GLN A C 1
ATOM 642 O O . GLN A 1 81 ? 1.140 -7.301 -3.697 1.00 91.00 81 GLN A O 1
ATOM 647 N N . MET A 1 82 ? 2.926 -8.444 -4.423 1.00 90.31 82 MET A N 1
ATOM 648 C CA . MET A 1 82 ? 3.166 -7.587 -5.587 1.00 90.31 82 MET A CA 1
ATOM 649 C C . MET A 1 82 ? 3.654 -8.387 -6.799 1.00 90.31 82 MET A C 1
ATOM 651 O O . MET A 1 82 ? 4.180 -9.492 -6.635 1.00 90.31 82 MET A O 1
ATOM 655 N N . PRO A 1 83 ? 3.516 -7.847 -8.026 1.00 89.62 83 PRO A N 1
ATOM 656 C CA . PRO A 1 83 ? 4.050 -8.496 -9.213 1.00 89.62 83 PRO A CA 1
ATOM 657 C C . PRO A 1 83 ? 5.556 -8.737 -9.084 1.00 89.62 83 PRO A C 1
ATOM 659 O O . PRO A 1 83 ? 6.311 -7.851 -8.672 1.00 89.62 83 PRO A O 1
ATOM 662 N N . SER A 1 84 ? 5.997 -9.933 -9.465 1.00 88.00 84 SER A N 1
ATOM 663 C CA . SER A 1 84 ? 7.377 -10.365 -9.271 1.00 88.00 84 SER A CA 1
ATOM 664 C C . SER A 1 84 ? 8.358 -9.544 -10.107 1.00 88.00 84 SER A C 1
ATOM 666 O O . SER A 1 84 ? 8.061 -9.089 -11.216 1.00 88.00 84 SER A O 1
ATOM 668 N N . PHE A 1 85 ? 9.572 -9.390 -9.584 1.00 85.12 85 PHE A N 1
ATOM 669 C CA . PHE A 1 85 ? 10.677 -8.812 -10.338 1.00 85.12 85 PHE A CA 1
ATOM 670 C C . PHE A 1 85 ? 11.427 -9.891 -11.100 1.00 85.12 85 PHE A C 1
ATOM 672 O O . PHE A 1 85 ? 11.531 -11.034 -10.656 1.00 85.12 85 PHE A O 1
ATOM 679 N N . LEU A 1 86 ? 11.983 -9.502 -12.243 1.00 86.50 86 LEU A N 1
ATOM 680 C CA . LEU A 1 86 ? 12.915 -10.353 -12.958 1.00 86.50 86 LEU A CA 1
ATOM 681 C C . LEU A 1 86 ? 14.154 -10.568 -12.071 1.00 86.50 86 LEU A C 1
ATOM 683 O O . LEU A 1 86 ? 14.757 -9.573 -11.645 1.00 86.50 86 LEU A O 1
ATOM 687 N N . PRO A 1 87 ? 14.546 -11.819 -11.777 1.00 84.69 87 PRO A N 1
ATOM 688 C CA . PRO A 1 87 ? 15.764 -12.073 -11.024 1.00 84.69 87 PRO A CA 1
ATOM 689 C C . PRO A 1 87 ? 16.976 -11.493 -11.760 1.00 84.69 87 PRO A C 1
ATOM 691 O O . PRO A 1 87 ? 17.034 -11.495 -12.995 1.00 84.69 87 PRO A O 1
ATOM 694 N N . ARG A 1 88 ? 17.963 -10.984 -11.014 1.00 85.75 88 ARG A N 1
ATOM 695 C CA . ARG A 1 88 ? 19.174 -10.409 -11.622 1.00 85.75 88 ARG A CA 1
ATOM 696 C C . ARG A 1 88 ? 19.851 -11.439 -12.529 1.00 85.75 88 ARG A C 1
ATOM 698 O O . ARG A 1 88 ? 19.993 -12.599 -12.160 1.00 85.75 88 ARG A O 1
ATOM 705 N N . GLY A 1 89 ? 20.249 -11.004 -13.724 1.00 86.88 89 GLY A N 1
ATOM 706 C CA . GLY A 1 89 ? 20.901 -11.860 -14.721 1.00 86.88 89 GLY A CA 1
ATOM 707 C C . GLY A 1 89 ? 19.965 -12.820 -15.464 1.00 86.88 89 GLY A C 1
ATOM 708 O O . GLY A 1 89 ? 20.405 -13.486 -16.396 1.00 86.88 89 GLY A O 1
ATOM 709 N N . SER A 1 90 ? 18.679 -12.871 -15.113 1.00 86.44 90 SER A N 1
ATOM 710 C CA . SER A 1 90 ? 17.694 -13.686 -15.826 1.00 86.44 90 SER A CA 1
ATOM 711 C C . SER A 1 90 ? 17.062 -12.895 -16.965 1.00 86.44 90 SER A C 1
ATOM 713 O O . SER A 1 90 ? 16.833 -11.696 -16.846 1.00 86.44 90 SER A O 1
ATOM 715 N N . LYS A 1 91 ? 16.753 -13.571 -18.077 1.00 87.19 91 LYS A N 1
ATOM 716 C CA . LYS A 1 91 ? 15.978 -12.989 -19.189 1.00 87.19 91 LYS A CA 1
ATOM 717 C C . LYS A 1 91 ? 14.475 -13.235 -19.052 1.00 87.19 91 LYS A C 1
ATOM 719 O O . LYS A 1 91 ? 13.687 -12.547 -19.693 1.00 87.19 91 LYS A O 1
ATOM 724 N N . GLN A 1 92 ? 14.081 -14.222 -18.246 1.00 87.50 92 GLN A N 1
ATOM 725 C CA . GLN A 1 92 ? 12.693 -14.635 -18.049 1.00 87.50 92 GLN A CA 1
ATOM 726 C C . GLN A 1 92 ? 12.429 -14.987 -16.581 1.00 87.50 92 GLN A C 1
ATOM 728 O O . GLN A 1 92 ? 13.352 -15.314 -15.836 1.00 87.50 92 GLN A O 1
ATOM 733 N N . ILE A 1 93 ? 11.162 -14.887 -16.180 1.00 86.31 93 ILE A N 1
ATOM 734 C CA . ILE A 1 93 ? 10.677 -15.306 -14.863 1.00 86.31 93 ILE A CA 1
ATOM 735 C C . ILE A 1 93 ? 10.347 -16.810 -14.942 1.00 86.31 93 ILE A C 1
ATOM 737 O O . ILE A 1 93 ? 9.725 -17.218 -15.927 1.00 86.31 93 ILE A O 1
ATOM 741 N N . PRO A 1 94 ? 10.734 -17.629 -13.945 1.00 88.50 94 PRO A N 1
ATOM 742 C CA . PRO A 1 94 ? 10.292 -19.020 -13.827 1.00 88.50 94 PRO A CA 1
ATOM 743 C C . PRO A 1 94 ? 8.766 -19.165 -13.919 1.00 88.50 94 PRO A C 1
ATOM 745 O O . PRO A 1 94 ? 8.029 -18.254 -13.546 1.00 88.50 94 PRO A O 1
ATOM 748 N N . THR A 1 95 ? 8.275 -20.293 -14.437 1.00 89.62 95 THR A N 1
ATOM 749 C CA . THR A 1 95 ? 6.842 -20.464 -14.764 1.00 89.62 95 THR A CA 1
ATOM 750 C C . THR A 1 95 ? 5.939 -20.343 -13.536 1.00 89.62 95 THR A C 1
ATOM 752 O O . THR A 1 95 ? 4.898 -19.693 -13.588 1.00 89.62 95 THR A O 1
ATOM 755 N N . ASP A 1 96 ? 6.353 -20.937 -12.425 1.00 88.06 96 ASP A N 1
ATOM 756 C CA . ASP A 1 96 ? 5.714 -20.850 -11.114 1.00 88.06 96 ASP A CA 1
ATOM 757 C C . ASP A 1 96 ? 5.605 -19.395 -10.635 1.00 88.06 96 ASP A C 1
ATOM 759 O O . ASP A 1 96 ? 4.506 -18.909 -10.360 1.00 88.06 96 ASP A O 1
ATOM 763 N N . LEU A 1 97 ? 6.716 -18.658 -10.648 1.00 85.94 97 LEU A N 1
ATOM 764 C CA . LEU A 1 97 ? 6.749 -17.259 -10.230 1.00 85.94 97 LEU A CA 1
ATOM 765 C C . LEU A 1 97 ? 5.956 -16.356 -11.191 1.00 85.94 97 LEU A C 1
ATOM 767 O O . LEU A 1 97 ? 5.267 -15.431 -10.764 1.00 85.94 97 LEU A O 1
ATOM 771 N N . ALA A 1 98 ? 5.986 -16.653 -12.491 1.00 87.62 98 ALA A N 1
ATOM 772 C CA . ALA A 1 98 ? 5.204 -15.948 -13.498 1.00 87.62 98 ALA A CA 1
ATOM 773 C C . ALA A 1 98 ? 3.695 -16.158 -13.300 1.00 87.62 98 ALA A C 1
ATOM 775 O O . ALA A 1 98 ? 2.923 -15.211 -13.454 1.00 87.62 98 ALA A O 1
ATOM 776 N N . ASN A 1 99 ? 3.265 -17.368 -12.935 1.00 89.12 99 ASN A N 1
ATOM 777 C CA . ASN A 1 99 ? 1.863 -17.666 -12.646 1.00 89.12 99 ASN A CA 1
ATOM 778 C C . ASN A 1 99 ? 1.379 -16.919 -11.398 1.00 89.12 99 ASN A C 1
ATOM 780 O O . ASN A 1 99 ? 0.336 -16.264 -11.454 1.00 89.12 99 ASN A O 1
ATOM 784 N N . SER A 1 100 ? 2.166 -16.928 -10.321 1.00 86.00 100 SER A N 1
ATOM 785 C CA . SER A 1 100 ? 1.869 -16.154 -9.110 1.00 86.00 100 SER A CA 1
ATOM 786 C C . SER A 1 100 ? 1.820 -14.653 -9.401 1.00 86.00 100 SER A C 1
ATOM 788 O O . SER A 1 100 ? 0.854 -13.980 -9.048 1.00 86.00 100 SER A O 1
ATOM 790 N N . SER A 1 101 ? 2.793 -14.127 -10.150 1.00 86.69 101 SER A N 1
ATOM 791 C CA . SER A 1 101 ? 2.795 -12.720 -10.561 1.00 86.69 1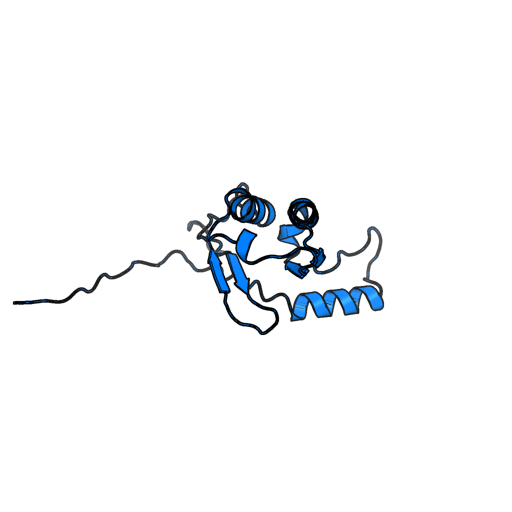01 SER A CA 1
ATOM 792 C C . SER A 1 101 ? 1.564 -12.354 -11.394 1.00 86.69 101 SER A C 1
ATOM 794 O O . SER A 1 101 ? 1.025 -11.264 -11.227 1.00 86.69 101 SER A O 1
ATOM 796 N N . ARG A 1 102 ? 1.105 -13.238 -12.291 1.00 85.94 102 ARG A N 1
ATOM 797 C CA . ARG A 1 102 ? -0.111 -13.020 -13.092 1.00 85.94 102 ARG A CA 1
ATOM 798 C C . ARG A 1 102 ? -1.366 -12.991 -12.229 1.00 85.94 102 ARG A C 1
ATOM 800 O O . ARG A 1 102 ? -2.263 -12.207 -12.524 1.00 85.94 102 ARG A O 1
ATOM 807 N N . LEU A 1 103 ? -1.439 -13.829 -11.194 1.00 85.12 103 LEU A N 1
ATOM 808 C CA . LEU A 1 103 ? -2.546 -13.805 -10.239 1.00 85.12 103 LEU A CA 1
ATOM 809 C C . LEU A 1 103 ? -2.604 -12.448 -9.534 1.00 85.12 103 LEU A C 1
ATOM 811 O O . LEU A 1 103 ? -3.653 -11.811 -9.523 1.00 85.12 103 LEU A O 1
ATOM 815 N N . VAL A 1 104 ? -1.455 -11.970 -9.051 1.00 85.06 104 VAL A N 1
ATOM 816 C CA . VAL A 1 104 ? -1.340 -10.655 -8.416 1.00 85.06 104 VAL A CA 1
ATOM 817 C C . VAL A 1 104 ? -1.782 -9.541 -9.366 1.00 85.06 104 VAL A C 1
ATOM 819 O O . VAL A 1 104 ? -2.612 -8.724 -8.991 1.00 85.06 104 VAL A O 1
ATOM 822 N N . THR A 1 105 ? -1.319 -9.532 -10.620 1.00 80.00 105 THR A N 1
ATOM 823 C CA . THR A 1 105 ? -1.723 -8.511 -11.606 1.00 80.00 105 THR A CA 1
ATOM 824 C C . THR A 1 105 ? -3.213 -8.557 -11.958 1.00 80.00 105 THR A C 1
ATOM 826 O O . THR A 1 105 ? -3.785 -7.521 -12.267 1.00 80.00 105 THR A O 1
ATOM 829 N N . LYS A 1 106 ? -3.862 -9.728 -11.914 1.00 78.56 106 LYS A N 1
ATOM 830 C CA . LYS A 1 106 ? -5.311 -9.839 -12.160 1.00 78.56 106 LYS A CA 1
ATOM 831 C C . LYS A 1 106 ? -6.155 -9.285 -11.014 1.00 78.56 106 LYS A C 1
ATOM 833 O O . LYS A 1 106 ? -7.251 -8.799 -11.264 1.00 78.56 106 LYS A O 1
ATOM 838 N N . VAL A 1 107 ? -5.665 -9.408 -9.781 1.00 72.50 107 VAL A N 1
ATOM 839 C CA . VAL A 1 107 ? -6.362 -8.949 -8.569 1.00 72.50 107 VAL A CA 1
ATOM 840 C C . VAL A 1 107 ? -6.025 -7.491 -8.250 1.00 72.50 107 VAL A C 1
ATOM 842 O O . VAL A 1 107 ? -6.854 -6.788 -7.679 1.00 72.50 107 VAL A O 1
ATOM 845 N N . CYS A 1 108 ? -4.830 -7.021 -8.625 1.00 62.62 108 CYS A N 1
ATOM 846 C CA . CYS A 1 108 ? -4.399 -5.646 -8.406 1.00 62.62 108 CYS A CA 1
ATOM 847 C C . CYS A 1 108 ? -5.240 -4.682 -9.256 1.00 62.62 108 CYS A C 1
ATOM 849 O O . CYS A 1 108 ? -4.960 -4.427 -10.424 1.00 62.62 108 CYS A O 1
ATOM 851 N N . LEU A 1 109 ? -6.296 -4.158 -8.640 1.00 51.34 109 LEU A N 1
ATOM 852 C CA . LEU A 1 109 ? -7.179 -3.125 -9.175 1.00 51.34 109 LEU A CA 1
ATOM 853 C C . LEU A 1 109 ? -6.807 -1.736 -8.620 1.00 51.34 109 LEU A C 1
ATOM 855 O O . LEU A 1 109 ? -7.669 -0.877 -8.446 1.00 51.34 109 LEU A O 1
ATOM 859 N N . LEU A 1 110 ? -5.519 -1.477 -8.366 1.00 45.62 110 LEU A N 1
ATOM 860 C CA . LEU A 1 110 ? -5.016 -0.112 -8.184 1.00 45.62 110 LEU A CA 1
ATOM 861 C C . LEU A 1 110 ? -4.925 0.560 -9.563 1.00 45.62 110 LEU A C 1
ATOM 863 O O . LEU A 1 110 ? -3.875 0.661 -10.190 1.00 45.62 110 LEU A O 1
ATOM 867 N N . TYR A 1 111 ? -6.071 1.000 -10.080 1.00 37.19 111 TYR A N 1
ATOM 868 C CA . TYR A 1 111 ? -6.123 1.788 -11.307 1.00 37.19 111 TYR A CA 1
ATOM 869 C C . TYR A 1 111 ? -5.624 3.208 -11.002 1.00 37.19 111 TYR A C 1
ATOM 871 O O . TYR A 1 111 ? -6.366 4.055 -10.504 1.00 37.19 111 TYR A O 1
ATOM 879 N N . LEU A 1 112 ? -4.357 3.493 -11.313 1.00 33.81 112 LEU A N 1
ATOM 880 C CA . LEU A 1 112 ? -3.836 4.860 -11.352 1.00 33.81 112 LEU A CA 1
ATOM 881 C C . LEU A 1 112 ? -4.472 5.609 -12.532 1.00 33.81 112 LEU A C 1
ATOM 883 O O . LEU A 1 112 ? -3.916 5.672 -13.631 1.00 33.81 112 LEU A O 1
ATOM 887 N N . HIS A 1 113 ? -5.649 6.194 -12.319 1.00 33.78 113 HIS A N 1
ATOM 888 C CA . HIS A 1 113 ? -6.206 7.130 -13.284 1.00 33.78 113 HIS A CA 1
ATOM 889 C C . HIS A 1 113 ? -5.505 8.484 -13.119 1.00 33.78 113 HIS A C 1
ATOM 891 O O . HIS A 1 113 ? -5.782 9.244 -12.192 1.00 33.78 113 HIS A O 1
ATOM 897 N N . ASN A 1 114 ? -4.580 8.796 -14.030 1.00 37.91 114 ASN A N 1
ATOM 898 C CA . ASN A 1 114 ? -4.044 10.147 -14.174 1.00 37.91 114 ASN A CA 1
ATOM 899 C C . ASN A 1 114 ? -5.155 11.042 -14.747 1.00 37.91 114 ASN A C 1
ATOM 901 O O . ASN A 1 114 ? -5.250 11.225 -15.960 1.00 37.91 114 ASN A O 1
ATOM 905 N N . THR A 1 115 ? -6.027 11.579 -13.892 1.00 39.28 115 THR A N 1
ATOM 906 C CA . THR A 1 115 ? -6.969 12.624 -14.309 1.00 39.28 115 THR A CA 1
ATOM 907 C C . THR A 1 115 ? -6.207 13.938 -14.495 1.00 39.28 115 THR A C 1
ATOM 909 O O . THR A 1 115 ? -5.500 14.357 -13.572 1.00 39.28 115 THR A O 1
ATOM 912 N N . PRO A 1 116 ? -6.364 14.643 -15.628 1.00 44.88 116 PRO A N 1
ATOM 913 C CA . PRO A 1 116 ? -6.068 16.069 -15.682 1.00 44.88 116 PRO A CA 1
ATOM 914 C C . PRO A 1 116 ? -6.825 16.779 -14.551 1.00 44.88 116 PRO A C 1
ATOM 916 O O . PRO A 1 116 ? -7.984 16.464 -14.289 1.00 44.88 116 PRO A O 1
ATOM 919 N N . SER A 1 117 ? -6.164 17.706 -13.863 1.00 46.62 117 SER A N 1
ATOM 920 C CA . SER A 1 117 ? -6.719 18.488 -12.756 1.00 46.62 117 SER A CA 1
ATOM 921 C C . SER A 1 117 ? -7.760 19.516 -13.238 1.00 46.62 117 SER A C 1
ATOM 923 O O . SER A 1 117 ? -7.517 20.711 -13.133 1.00 46.62 117 SER A O 1
ATOM 925 N 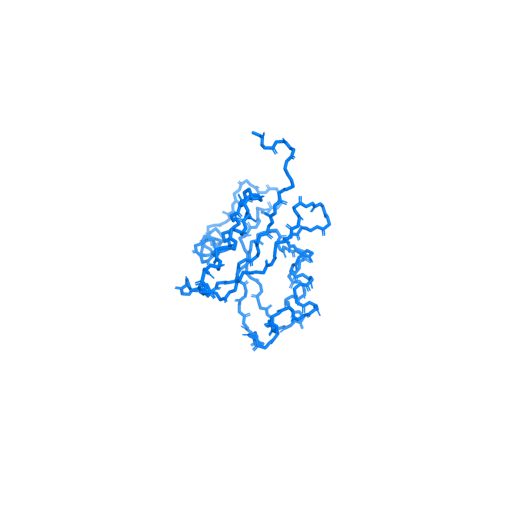N . ASP A 1 118 ? -8.888 19.083 -13.799 1.00 42.53 118 ASP A N 1
ATOM 926 C CA . ASP A 1 118 ? -9.975 19.968 -14.257 1.00 42.53 118 ASP A CA 1
ATOM 927 C C . ASP A 1 118 ? -11.282 19.694 -13.479 1.00 42.53 118 ASP A C 1
ATOM 929 O O . ASP A 1 118 ? -12.369 19.640 -14.047 1.00 42.53 118 ASP A O 1
ATOM 933 N N . TYR A 1 119 ? -11.200 19.532 -12.151 1.00 40.56 119 TYR A N 1
ATOM 934 C CA . TYR A 1 119 ? -12.383 19.589 -11.281 1.00 40.56 119 TYR A CA 1
ATOM 935 C C . TYR A 1 119 ? -12.626 21.033 -10.834 1.00 40.56 119 TYR A C 1
ATOM 937 O O . TYR A 1 119 ? -12.265 21.438 -9.731 1.00 40.56 119 TYR A O 1
ATOM 945 N N . THR A 1 120 ? -13.245 21.830 -11.703 1.00 37.06 120 THR A N 1
ATOM 946 C CA . THR A 1 120 ? -13.974 23.024 -11.263 1.00 37.06 120 THR A CA 1
ATOM 947 C C . THR A 1 120 ? -15.356 22.560 -10.815 1.00 37.06 120 THR A C 1
ATOM 949 O O . THR A 1 120 ? -16.225 22.291 -11.642 1.00 37.06 120 THR A O 1
ATOM 952 N N . LEU A 1 121 ? -15.550 22.417 -9.503 1.00 35.50 121 LEU A N 1
ATOM 953 C CA . LEU A 1 121 ? -16.874 22.236 -8.912 1.00 35.50 121 LEU A CA 1
ATOM 954 C C . LEU A 1 121 ? -17.716 23.471 -9.253 1.00 35.50 121 LEU A C 1
ATOM 956 O O . LEU A 1 121 ? -17.546 24.538 -8.664 1.00 35.50 121 LEU A O 1
ATOM 960 N N . LYS A 1 122 ? -18.617 23.339 -10.230 1.00 37.88 122 LYS A N 1
ATOM 961 C CA . LYS A 1 122 ? -19.746 24.256 -10.367 1.00 37.88 122 LYS A CA 1
ATOM 962 C C . LYS A 1 122 ? -20.674 23.987 -9.186 1.00 37.88 122 LYS A C 1
ATOM 964 O O . LYS A 1 122 ? -21.425 23.018 -9.200 1.00 37.88 122 LYS A O 1
ATOM 969 N N . HIS A 1 123 ? -20.597 24.823 -8.157 1.00 38.47 123 HIS A N 1
ATOM 970 C CA . HIS A 1 123 ? -21.684 24.936 -7.196 1.00 38.47 123 HIS A CA 1
ATOM 971 C C . HIS A 1 123 ? -22.872 25.599 -7.902 1.00 38.47 123 HIS A C 1
ATOM 973 O O . HIS A 1 123 ? -22.947 26.818 -8.009 1.00 38.47 123 HIS A O 1
ATOM 979 N N . GLU A 1 124 ? -23.786 24.776 -8.408 1.00 43.75 124 GLU A N 1
ATOM 980 C CA . GLU A 1 124 ? -25.196 25.139 -8.506 1.00 43.75 124 GLU A CA 1
ATOM 981 C C . GLU A 1 124 ? -25.842 24.873 -7.139 1.00 43.75 124 GLU A C 1
ATOM 983 O O . GLU A 1 124 ? -26.022 23.728 -6.732 1.00 43.75 124 GLU A O 1
ATOM 988 N N . GLN A 1 125 ? -26.188 25.942 -6.426 1.00 37.66 125 GLN A N 1
ATOM 989 C CA . GLN A 1 125 ? -27.307 25.970 -5.480 1.00 37.66 125 GLN A CA 1
ATOM 990 C C . GLN A 1 125 ? -28.091 27.243 -5.825 1.00 37.66 125 GLN A C 1
ATOM 992 O O . GLN A 1 125 ? -27.579 28.345 -5.675 1.00 37.66 125 GLN A O 1
ATOM 997 N N . HIS A 1 126 ? -29.092 27.102 -6.693 1.00 39.56 126 HIS A N 1
ATOM 998 C CA . HIS A 1 126 ? -30.519 27.045 -6.354 1.00 39.56 126 HIS A CA 1
ATOM 999 C C . HIS A 1 126 ? -31.051 28.338 -5.721 1.00 39.56 126 HIS A C 1
ATOM 1001 O O . HIS A 1 126 ? -30.792 28.637 -4.560 1.00 39.56 126 HIS A O 1
ATOM 1007 N N . ASN A 1 127 ? -31.846 29.052 -6.525 1.00 39.31 127 ASN A N 1
ATOM 1008 C CA . ASN A 1 127 ? -32.837 30.026 -6.085 1.00 39.31 127 ASN A CA 1
ATOM 1009 C C . ASN A 1 127 ? -33.706 29.443 -4.966 1.00 39.31 127 ASN A C 1
ATOM 1011 O O . ASN A 1 127 ? -34.269 28.360 -5.134 1.00 39.31 127 ASN A O 1
ATOM 1015 N N . VAL A 1 128 ? -33.913 30.228 -3.913 1.00 43.00 128 VAL A N 1
ATOM 1016 C CA . VAL A 1 128 ? -35.174 30.255 -3.172 1.00 43.00 128 VAL A CA 1
ATOM 1017 C C . VAL A 1 128 ? -35.499 31.733 -2.956 1.00 43.00 128 VAL A C 1
ATOM 1019 O O . VAL A 1 128 ? -34.714 32.427 -2.318 1.00 43.00 128 VAL A O 1
ATOM 1022 N N . GLU A 1 129 ? -36.578 32.146 -3.627 1.00 43.22 129 GLU A N 1
ATOM 1023 C CA . GLU A 1 129 ? -37.417 33.361 -3.521 1.00 43.22 129 GLU A CA 1
ATOM 1024 C C . GLU A 1 129 ? -36.857 34.646 -2.887 1.00 43.22 129 GLU A C 1
ATOM 1026 O O . GLU A 1 129 ? -36.554 34.671 -1.675 1.00 43.22 129 GLU A O 1
#